Protein AF-A0A165QJ76-F1 (afdb_monomer_lite)

Organism: NCBI:txid189691

Secondary structure (DSSP, 8-state):
---PPTT--EEEEEETTTTEEEEEE---S-BTTT---SSEEEETTEEEEHHHHHT-HHHHHHHHHHHHHHHHHHHHHHHHHHHHHHHHHHHHHHHH-TT--HHHHHHHHTS-HHHHHHHHTT-

Sequence (123 aa):
MLNLNPNVQTEYFCDDERKAIMVYRYHCKECLFCLSEKQAIYFKKFYICMQCIQSLPALQVFLARVERERASERNKKEYTSRRKKSLARLHQAMKENPRASQKELAQILGCSPAWVSKLIRGL

Foldseek 3Di:
DPPDDPPWDWDWDQDVPVRDIDIGTDLDCAAPPPRHNPQFDDDPNGTHHPVRVVPDPVVVVVVVVVVVVVVVVVVVVVVVVVLVVVLVLLVVLCVVCVPDDLCRSCVVVVHDSVVSVVSVVVD

Radius of gyration: 33.36 Å; chains: 1; bounding box: 62×27×90 Å

pLDDT: mean 85.95, std 7.54, range [55.72, 94.31]

Structure (mmCIF, N/CA/C/O backbone):
data_AF-A0A165QJ76-F1
#
_entry.id   AF-A0A165QJ76-F1
#
loop_
_atom_site.group_PDB
_atom_site.id
_atom_site.type_symbol
_atom_site.label_atom_id
_atom_site.label_alt_id
_atom_site.label_comp_id
_atom_site.label_asym_id
_atom_site.label_entity_id
_atom_site.label_seq_id
_atom_site.pdbx_PDB_ins_code
_atom_site.Cartn_x
_atom_site.Cartn_y
_atom_site.Cartn_z
_atom_site.occupancy
_atom_site.B_iso_or_equiv
_atom_site.auth_seq_id
_atom_site.auth_comp_id
_atom_site.auth_asym_id
_atom_site.auth_atom_id
_atom_site.pdbx_PDB_model_num
ATOM 1 N N . MET A 1 1 ? 31.479 2.066 -28.956 1.00 55.72 1 MET A N 1
ATOM 2 C CA . MET A 1 1 ? 30.963 0.680 -28.888 1.00 55.72 1 MET A CA 1
ATOM 3 C C . MET A 1 1 ? 29.618 0.692 -28.180 1.00 55.72 1 MET A C 1
ATOM 5 O O . MET A 1 1 ? 29.462 1.469 -27.253 1.00 55.72 1 MET A O 1
ATOM 9 N N . LEU A 1 2 ? 28.655 -0.123 -28.617 1.00 62.44 2 LEU A N 1
ATOM 10 C CA . LEU A 1 2 ? 27.260 -0.093 -28.141 1.00 62.44 2 LEU A CA 1
ATOM 11 C C . LEU A 1 2 ? 27.037 -0.698 -26.733 1.00 62.44 2 LEU A C 1
ATOM 13 O O . LEU A 1 2 ? 25.892 -0.808 -26.315 1.00 62.44 2 LEU A O 1
ATOM 17 N N . 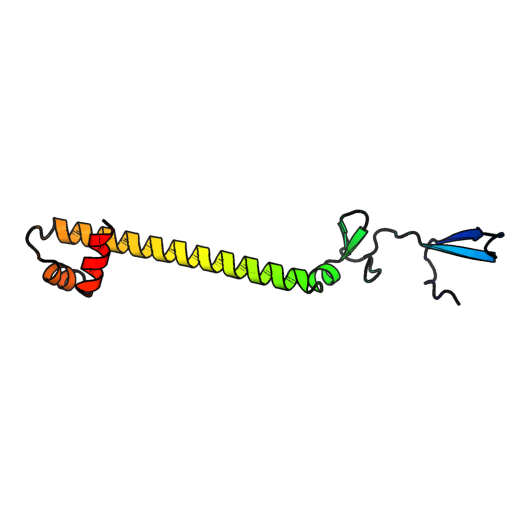ASN A 1 3 ? 28.096 -1.085 -26.004 1.00 64.19 3 ASN A N 1
ATOM 18 C CA . ASN A 1 3 ? 28.046 -1.666 -24.648 1.00 64.19 3 ASN A CA 1
ATOM 19 C C . ASN A 1 3 ? 26.936 -2.719 -24.446 1.00 64.19 3 ASN A C 1
ATOM 21 O O . ASN A 1 3 ? 26.291 -2.777 -23.399 1.00 64.19 3 ASN A O 1
ATOM 25 N N . LEU A 1 4 ? 26.704 -3.554 -25.460 1.00 69.25 4 LEU A N 1
ATOM 26 C CA . LEU A 1 4 ? 25.761 -4.663 -25.375 1.00 69.25 4 LEU A CA 1
ATOM 27 C C . LEU A 1 4 ? 26.428 -5.823 -24.630 1.00 69.25 4 LEU A C 1
ATOM 29 O O . LEU A 1 4 ? 27.581 -6.156 -24.902 1.00 69.25 4 LEU A O 1
ATOM 33 N N . ASN A 1 5 ? 25.706 -6.429 -23.687 1.00 68.94 5 ASN A N 1
ATOM 34 C CA . ASN A 1 5 ? 26.186 -7.609 -22.974 1.00 68.94 5 ASN A CA 1
ATOM 35 C C . ASN A 1 5 ? 26.291 -8.786 -23.969 1.00 68.94 5 ASN A C 1
ATOM 37 O O . ASN A 1 5 ? 25.332 -9.007 -24.721 1.00 68.94 5 ASN A O 1
ATOM 41 N N . PRO A 1 6 ? 27.415 -9.526 -24.027 1.00 62.66 6 PRO A N 1
ATOM 42 C CA . PRO A 1 6 ? 27.482 -10.755 -24.809 1.00 62.66 6 PRO A CA 1
ATOM 43 C C . PRO A 1 6 ? 26.367 -11.714 -24.363 1.00 62.66 6 PRO A C 1
ATOM 45 O O . PRO A 1 6 ? 26.164 -11.913 -23.169 1.00 62.66 6 PRO A O 1
ATOM 48 N N . ASN A 1 7 ? 25.653 -12.307 -25.327 1.00 69.06 7 ASN A N 1
ATOM 49 C CA . ASN A 1 7 ? 24.494 -13.207 -25.149 1.00 69.06 7 ASN A CA 1
ATOM 50 C C . ASN A 1 7 ? 23.108 -12.550 -25.012 1.00 69.06 7 ASN A C 1
ATOM 52 O O . ASN A 1 7 ? 22.177 -13.177 -24.513 1.00 69.06 7 ASN A O 1
ATOM 56 N N . VAL A 1 8 ? 22.932 -11.322 -25.502 1.00 73.12 8 VAL A N 1
ATOM 57 C CA . VAL A 1 8 ? 21.604 -10.700 -25.610 1.00 73.12 8 VAL A CA 1
ATOM 58 C C . VAL A 1 8 ? 21.080 -10.797 -27.042 1.00 73.12 8 VAL A C 1
ATOM 60 O O . VAL A 1 8 ? 21.715 -10.308 -27.979 1.00 73.12 8 VAL A O 1
ATOM 63 N N . GLN A 1 9 ? 19.896 -11.388 -27.216 1.00 79.81 9 GLN A N 1
ATOM 64 C CA . GLN A 1 9 ? 19.222 -11.420 -28.513 1.00 79.81 9 GLN A CA 1
ATOM 65 C C . GLN A 1 9 ? 18.843 -9.992 -28.932 1.00 79.81 9 GLN A C 1
ATOM 67 O O . GLN A 1 9 ? 18.135 -9.281 -28.216 1.00 79.81 9 GLN A O 1
ATOM 72 N N . THR A 1 10 ? 19.346 -9.569 -30.088 1.00 85.38 10 THR A N 1
ATOM 73 C CA . THR A 1 10 ? 19.240 -8.190 -30.569 1.00 85.38 10 THR A CA 1
ATOM 74 C C . THR A 1 10 ? 18.895 -8.191 -32.052 1.00 85.38 10 THR A C 1
ATOM 76 O O . THR A 1 10 ? 19.445 -8.979 -32.818 1.00 85.38 10 THR A O 1
ATOM 79 N N . GLU A 1 11 ? 17.998 -7.299 -32.446 1.00 88.62 11 GLU A N 1
ATOM 80 C CA . GLU A 1 11 ? 17.664 -6.998 -33.831 1.00 88.62 11 GLU A CA 1
ATOM 81 C C . GLU A 1 11 ? 18.279 -5.674 -34.262 1.00 88.62 11 GLU A C 1
ATOM 83 O O . GLU A 1 11 ? 18.360 -4.718 -33.487 1.00 88.62 11 GLU A O 1
ATOM 88 N N . TYR A 1 12 ? 18.706 -5.627 -35.518 1.00 89.31 12 TYR A N 1
ATOM 89 C CA . TYR A 1 12 ? 19.326 -4.460 -36.124 1.00 89.31 12 TYR A CA 1
ATOM 90 C C . TYR A 1 12 ? 18.482 -4.016 -37.310 1.00 89.31 12 TYR A C 1
ATOM 92 O O . TYR A 1 12 ? 18.190 -4.813 -38.199 1.00 89.31 12 TYR A O 1
ATOM 100 N N . PHE A 1 13 ? 18.121 -2.737 -37.327 1.00 90.75 13 PHE A N 1
ATOM 101 C CA . PHE A 1 13 ? 17.396 -2.116 -38.427 1.00 90.75 13 PHE A CA 1
ATOM 102 C C . PHE A 1 13 ? 18.260 -1.009 -39.018 1.00 90.75 13 PHE A C 1
ATOM 104 O O . PHE A 1 13 ? 18.682 -0.101 -38.298 1.00 90.75 13 PHE A O 1
ATOM 111 N N . CYS A 1 14 ? 18.518 -1.088 -40.320 1.00 92.75 14 CYS A N 1
ATOM 112 C CA . CYS A 1 14 ? 19.209 -0.038 -41.056 1.00 92.75 14 CYS A CA 1
ATOM 113 C C . CYS A 1 14 ? 18.185 0.937 -41.634 1.00 92.75 14 CYS A C 1
ATOM 115 O O . CYS A 1 14 ? 17.223 0.523 -42.279 1.00 92.75 14 CYS A O 1
ATOM 117 N N . ASP A 1 15 ? 18.406 2.224 -41.393 1.00 92.00 15 ASP A N 1
ATOM 118 C CA . ASP A 1 15 ? 17.692 3.322 -42.032 1.00 92.00 15 ASP A CA 1
ATOM 119 C C . ASP A 1 15 ? 18.695 4.088 -42.903 1.00 92.00 15 ASP A C 1
ATOM 121 O O . ASP A 1 15 ? 19.491 4.897 -42.408 1.00 92.00 15 ASP A O 1
ATOM 125 N N . ASP A 1 16 ? 18.688 3.776 -44.200 1.00 92.62 16 ASP A N 1
ATOM 126 C CA . ASP A 1 16 ? 19.617 4.347 -45.178 1.00 92.62 16 ASP A CA 1
ATOM 127 C C . ASP A 1 16 ? 19.361 5.843 -45.413 1.00 92.62 16 ASP A C 1
ATOM 129 O O . ASP A 1 16 ? 20.305 6.603 -45.646 1.00 92.62 16 ASP A O 1
ATOM 133 N N . GLU A 1 17 ? 18.108 6.298 -45.289 1.00 93.88 17 GLU A N 1
ATOM 134 C CA . GLU A 1 17 ? 17.741 7.710 -45.440 1.00 93.88 17 GLU A CA 1
ATOM 135 C C . GLU A 1 17 ? 18.302 8.546 -44.289 1.00 93.88 17 GLU A C 1
ATOM 137 O O . GLU A 1 17 ? 18.913 9.598 -44.498 1.00 93.88 17 GLU A O 1
ATOM 142 N N . ARG A 1 18 ? 18.137 8.061 -43.054 1.00 91.62 18 ARG A N 1
ATOM 143 C CA . ARG A 1 18 ? 18.636 8.735 -41.847 1.00 91.62 18 ARG A CA 1
ATOM 144 C C . ARG A 1 18 ? 20.100 8.434 -41.552 1.00 91.62 18 ARG A C 1
ATOM 146 O O . ARG A 1 18 ? 20.646 9.005 -40.608 1.00 91.62 18 ARG A O 1
ATOM 153 N N . LYS A 1 19 ? 20.732 7.554 -42.337 1.00 92.38 19 LYS A N 1
ATOM 154 C CA . LYS A 1 19 ? 22.091 7.038 -42.114 1.00 92.38 19 LYS A CA 1
ATOM 155 C C . LYS A 1 19 ? 22.278 6.551 -40.674 1.00 92.38 19 LYS A C 1
ATOM 157 O O . LYS A 1 19 ? 23.277 6.863 -40.023 1.00 92.38 19 LYS A O 1
ATOM 162 N N . ALA A 1 20 ? 21.289 5.821 -40.166 1.00 91.00 20 ALA A N 1
ATOM 163 C CA . ALA A 1 20 ? 21.226 5.388 -38.777 1.00 91.00 20 ALA A CA 1
ATOM 164 C C . ALA A 1 20 ? 20.994 3.878 -38.673 1.00 91.00 20 ALA A C 1
ATOM 166 O O . ALA A 1 20 ? 20.314 3.275 -39.499 1.00 91.00 20 ALA A O 1
ATOM 167 N N . ILE A 1 21 ? 21.537 3.273 -37.615 1.00 90.62 21 ILE A N 1
ATOM 168 C CA . ILE A 1 21 ? 21.258 1.883 -37.246 1.00 90.62 21 ILE A CA 1
ATOM 169 C C . ILE A 1 21 ? 20.480 1.909 -35.937 1.00 90.62 21 ILE A C 1
ATOM 171 O O . ILE A 1 21 ? 20.988 2.370 -34.913 1.00 90.62 21 ILE A O 1
ATOM 175 N N . MET A 1 22 ? 19.247 1.412 -35.967 1.00 88.00 22 MET A N 1
ATOM 176 C CA . MET A 1 22 ? 18.461 1.182 -34.762 1.00 88.00 22 MET A CA 1
ATOM 177 C C . MET A 1 22 ? 18.760 -0.214 -34.229 1.00 88.00 22 MET A C 1
ATOM 179 O O . MET A 1 22 ? 18.792 -1.191 -34.976 1.00 88.00 22 MET A O 1
ATOM 183 N N . VAL A 1 23 ? 18.967 -0.302 -32.919 1.00 86.50 23 VAL A N 1
ATOM 184 C CA . VAL A 1 23 ? 19.300 -1.547 -32.229 1.00 86.50 23 VAL A CA 1
ATOM 185 C C . VAL A 1 23 ? 18.173 -1.856 -31.255 1.00 86.50 23 VAL A C 1
ATOM 187 O O . VAL A 1 23 ? 17.939 -1.092 -30.318 1.00 86.50 23 VAL A O 1
ATOM 190 N N . TYR A 1 24 ? 17.464 -2.957 -31.483 1.00 83.44 24 TYR A N 1
ATOM 191 C CA . TYR A 1 24 ? 16.357 -3.404 -30.648 1.00 83.44 24 TYR A CA 1
ATOM 192 C C . TYR A 1 24 ? 16.762 -4.627 -29.832 1.00 83.44 24 TYR A C 1
ATOM 194 O O . TYR A 1 24 ? 17.075 -5.682 -30.376 1.00 83.44 24 TYR A O 1
ATOM 202 N N . ARG A 1 25 ? 16.751 -4.498 -28.506 1.00 78.19 25 ARG A N 1
ATOM 203 C CA . ARG A 1 25 ? 17.035 -5.605 -27.590 1.00 78.19 25 ARG A CA 1
ATOM 204 C C . ARG A 1 25 ? 15.753 -6.370 -27.276 1.00 78.19 25 ARG A C 1
ATOM 206 O O . ARG A 1 25 ? 14.785 -5.784 -26.793 1.00 78.19 25 ARG A O 1
ATOM 213 N N . TYR A 1 26 ? 15.786 -7.687 -27.447 1.00 74.44 26 TYR A N 1
ATOM 214 C CA . TYR A 1 26 ? 14.725 -8.553 -26.949 1.00 74.44 26 TYR A CA 1
ATOM 215 C C . TYR A 1 26 ? 14.828 -8.698 -25.433 1.00 74.44 26 TYR A C 1
ATOM 217 O O . TYR A 1 26 ? 15.765 -9.295 -24.904 1.00 74.44 26 TYR A O 1
ATOM 225 N N . HIS A 1 27 ? 13.843 -8.151 -24.726 1.00 69.12 27 HIS A N 1
ATOM 226 C CA . HIS A 1 27 ? 13.739 -8.284 -23.278 1.00 69.12 27 HIS A CA 1
ATOM 227 C C . HIS A 1 27 ? 13.012 -9.586 -22.916 1.00 69.12 27 HIS A C 1
ATOM 229 O O . HIS A 1 27 ? 11.781 -9.654 -22.937 1.00 69.12 27 HIS A O 1
ATOM 235 N N . CYS A 1 28 ? 13.762 -10.630 -22.563 1.00 71.25 28 CYS A N 1
ATOM 236 C CA . CYS A 1 28 ? 13.200 -11.907 -22.119 1.00 71.25 28 CYS A CA 1
ATOM 237 C C . CYS A 1 28 ? 13.186 -11.991 -20.589 1.00 71.25 28 CYS A C 1
ATOM 239 O O . CYS A 1 28 ? 14.218 -12.215 -19.973 1.00 71.25 28 CYS A O 1
ATOM 241 N N . LYS A 1 29 ? 12.002 -11.837 -19.972 1.00 78.62 29 LYS A N 1
ATOM 242 C CA . LYS A 1 29 ? 11.731 -12.091 -18.533 1.00 78.62 29 LYS A CA 1
ATOM 243 C C . LYS A 1 29 ? 12.663 -11.391 -17.521 1.00 78.62 29 LYS A C 1
ATOM 245 O O . LYS A 1 29 ? 12.690 -11.766 -16.351 1.00 78.62 29 LYS A O 1
ATOM 250 N N . GLU A 1 30 ? 13.378 -10.355 -17.938 1.00 86.81 30 GLU A N 1
ATOM 251 C CA . GLU A 1 30 ? 14.299 -9.589 -17.098 1.00 86.81 30 GLU A CA 1
ATOM 252 C C . GLU A 1 30 ? 13.636 -8.346 -16.496 1.00 86.81 30 GLU A C 1
ATOM 254 O O . GLU A 1 30 ? 12.764 -7.724 -17.103 1.00 86.81 30 GLU A O 1
ATOM 259 N N . CYS A 1 31 ? 14.064 -7.959 -15.295 1.00 88.38 31 CYS A N 1
ATOM 260 C CA . CYS A 1 31 ? 13.614 -6.725 -14.666 1.00 88.38 31 CYS A CA 1
ATOM 261 C C . CYS A 1 31 ? 13.933 -5.510 -15.552 1.00 88.38 31 CYS A C 1
ATOM 263 O O . CYS A 1 31 ? 15.093 -5.276 -15.877 1.00 88.38 31 CYS A O 1
ATOM 265 N N . LEU A 1 32 ? 12.934 -4.676 -15.840 1.00 87.75 32 LEU A N 1
ATOM 266 C CA . LEU A 1 32 ? 13.071 -3.459 -16.643 1.00 87.75 32 LEU A CA 1
ATOM 267 C C . LEU A 1 32 ? 14.149 -2.498 -16.112 1.00 87.75 32 LEU A C 1
ATOM 269 O O . LEU A 1 32 ? 14.773 -1.789 -16.892 1.00 87.75 32 LEU A O 1
ATOM 273 N N . PHE A 1 33 ? 14.358 -2.453 -14.794 1.00 88.62 33 PHE A N 1
ATOM 274 C CA . PHE A 1 33 ? 15.259 -1.476 -14.174 1.00 88.62 33 PHE A CA 1
ATOM 275 C C . PHE A 1 33 ? 16.687 -1.988 -13.996 1.00 88.62 33 PHE A C 1
ATOM 277 O O . PHE A 1 33 ? 17.632 -1.256 -14.262 1.00 88.62 33 PHE A O 1
ATOM 284 N N . CYS A 1 34 ? 16.854 -3.220 -13.507 1.00 89.62 34 CYS A N 1
ATOM 285 C CA . CYS A 1 34 ? 18.174 -3.762 -13.168 1.00 89.62 34 CYS A CA 1
ATOM 286 C C . CYS A 1 34 ? 18.639 -4.887 -14.094 1.00 89.62 34 CYS A C 1
ATOM 288 O O . CYS A 1 34 ? 19.728 -5.413 -13.886 1.00 89.62 34 CYS A O 1
ATOM 290 N N . LEU A 1 35 ? 17.816 -5.276 -15.076 1.00 85.94 35 LEU A N 1
ATOM 291 C CA . LEU A 1 35 ? 18.088 -6.354 -16.035 1.00 85.94 35 LEU A CA 1
ATOM 292 C C . LEU A 1 35 ? 18.363 -7.717 -15.371 1.00 85.94 35 LEU A C 1
ATOM 294 O O . LEU A 1 35 ? 18.918 -8.624 -15.978 1.00 85.94 35 LEU A O 1
ATOM 298 N N . SER A 1 36 ? 17.975 -7.875 -14.103 1.00 83.81 36 SER A N 1
ATOM 299 C CA . SER A 1 36 ? 18.075 -9.142 -13.381 1.00 83.81 36 SER A CA 1
ATOM 300 C C . SER A 1 36 ? 16.923 -10.063 -13.762 1.00 83.81 36 SER A C 1
ATOM 302 O O . SER A 1 36 ? 15.762 -9.654 -13.758 1.00 83.81 36 SER A O 1
ATOM 304 N N . GLU A 1 37 ? 17.233 -11.332 -13.999 1.00 77.88 37 GLU A N 1
ATOM 305 C CA . GLU A 1 37 ? 16.253 -12.399 -14.235 1.00 77.88 37 GLU A CA 1
ATOM 306 C C . GLU A 1 37 ? 15.612 -12.917 -12.931 1.00 77.88 37 GLU A C 1
ATOM 308 O O . GLU A 1 37 ? 14.687 -13.730 -12.945 1.00 77.88 37 GLU A O 1
ATOM 313 N N . LYS A 1 38 ? 16.090 -12.464 -11.762 1.00 78.31 38 LYS A N 1
ATOM 314 C CA . LYS A 1 38 ? 15.632 -12.977 -10.465 1.00 78.31 38 LYS A CA 1
ATOM 315 C C . LYS A 1 38 ? 14.325 -12.321 -10.021 1.00 78.31 38 LYS A C 1
ATOM 317 O O . LYS A 1 38 ? 14.255 -11.105 -9.854 1.00 78.31 38 LYS A O 1
ATOM 322 N N . GLN A 1 39 ? 13.337 -13.165 -9.704 1.00 70.81 39 GLN A N 1
ATOM 323 C CA . GLN A 1 39 ? 12.118 -12.804 -8.960 1.00 70.81 39 GLN A CA 1
ATOM 324 C C . GLN A 1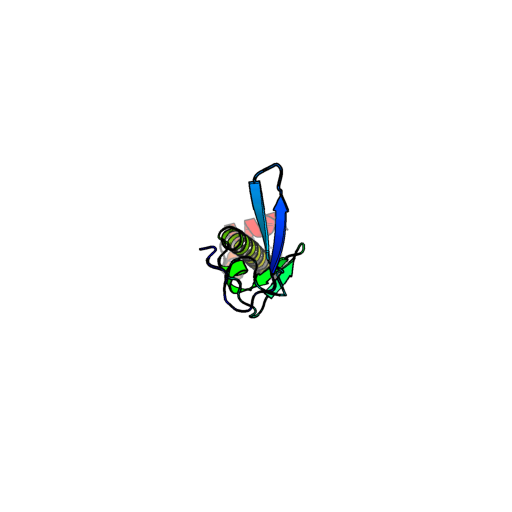 39 ? 11.370 -11.594 -9.552 1.00 70.81 39 GLN A C 1
ATOM 326 O O . GLN A 1 39 ? 10.942 -10.694 -8.823 1.00 70.81 39 GLN A O 1
ATOM 331 N N . ALA A 1 40 ? 11.243 -11.559 -10.882 1.00 82.06 40 ALA A N 1
ATOM 332 C CA . ALA A 1 40 ? 10.545 -10.499 -11.595 1.00 82.06 40 ALA A CA 1
ATOM 333 C C . ALA A 1 40 ? 9.048 -10.806 -11.765 1.00 82.06 40 ALA A C 1
ATOM 335 O O . ALA A 1 40 ? 8.661 -11.891 -12.195 1.00 82.06 40 ALA A O 1
ATOM 336 N N . ILE A 1 41 ? 8.202 -9.834 -11.425 1.00 87.31 41 ILE A N 1
ATOM 337 C CA . ILE A 1 41 ? 6.742 -9.891 -11.550 1.00 87.31 41 ILE A CA 1
ATOM 338 C C . ILE A 1 41 ? 6.342 -9.200 -12.852 1.00 87.31 41 ILE A C 1
ATOM 340 O O . ILE A 1 41 ? 6.870 -8.136 -13.173 1.00 87.31 41 ILE A O 1
ATOM 344 N N . TYR A 1 42 ? 5.401 -9.785 -13.595 1.00 88.75 42 TYR A N 1
ATOM 345 C CA . TYR A 1 42 ? 4.873 -9.183 -14.818 1.00 88.75 42 TYR A CA 1
ATOM 346 C C . TYR A 1 42 ? 3.837 -8.095 -14.505 1.00 88.75 42 TYR A C 1
ATOM 348 O O . TYR A 1 42 ? 2.816 -8.354 -13.868 1.00 88.75 42 TYR A O 1
ATOM 356 N N . PHE A 1 43 ? 4.081 -6.877 -14.982 1.00 84.81 43 PHE A N 1
ATOM 357 C CA . PHE A 1 43 ? 3.218 -5.717 -14.810 1.00 84.81 43 PHE A CA 1
ATOM 358 C C . PHE A 1 43 ? 3.265 -4.812 -16.047 1.00 84.81 43 PHE A C 1
ATOM 360 O O . PHE A 1 43 ? 4.329 -4.357 -16.457 1.00 84.81 43 PHE A O 1
ATOM 367 N N . LYS A 1 44 ? 2.099 -4.518 -16.643 1.00 86.44 44 LYS A N 1
ATOM 368 C CA . LYS A 1 44 ? 1.949 -3.619 -17.809 1.00 86.44 44 LYS A CA 1
ATOM 369 C C . LYS A 1 44 ? 2.975 -3.867 -18.931 1.00 86.44 44 LYS A C 1
ATOM 371 O O . LYS A 1 44 ? 3.574 -2.924 -19.435 1.00 86.44 44 LYS A O 1
ATOM 376 N N . LYS A 1 45 ? 3.134 -5.127 -19.350 1.00 85.00 45 LYS A N 1
ATOM 377 C CA . LYS A 1 45 ? 4.087 -5.572 -20.390 1.00 85.00 45 LYS A CA 1
ATOM 378 C C . LYS A 1 45 ? 5.563 -5.600 -19.988 1.00 85.00 45 LYS A C 1
ATOM 380 O O . LYS A 1 45 ? 6.382 -6.009 -20.801 1.00 85.00 45 LYS A O 1
ATOM 385 N N . PHE A 1 46 ? 5.896 -5.258 -18.749 1.00 87.50 46 PHE A N 1
ATOM 386 C CA . PHE A 1 46 ? 7.263 -5.293 -18.244 1.00 87.50 46 PHE A CA 1
ATOM 387 C C . PHE A 1 46 ? 7.401 -6.298 -17.109 1.00 87.50 46 PHE A C 1
ATOM 389 O O . PHE A 1 46 ? 6.452 -6.558 -16.375 1.00 87.50 46 PHE A O 1
ATOM 396 N N . TYR A 1 47 ? 8.596 -6.846 -16.945 1.00 89.75 47 TYR A N 1
ATOM 397 C CA . TYR A 1 47 ? 8.956 -7.611 -15.760 1.00 89.75 47 TYR A CA 1
ATOM 398 C C . TYR A 1 47 ? 9.679 -6.678 -14.789 1.00 89.75 47 TYR A C 1
ATOM 400 O O . TYR A 1 47 ? 10.500 -5.868 -15.207 1.00 89.75 47 TYR A O 1
ATOM 408 N N . ILE A 1 48 ? 9.359 -6.733 -13.496 1.00 90.69 48 ILE A N 1
ATOM 409 C CA . ILE A 1 48 ? 9.984 -5.886 -12.471 1.0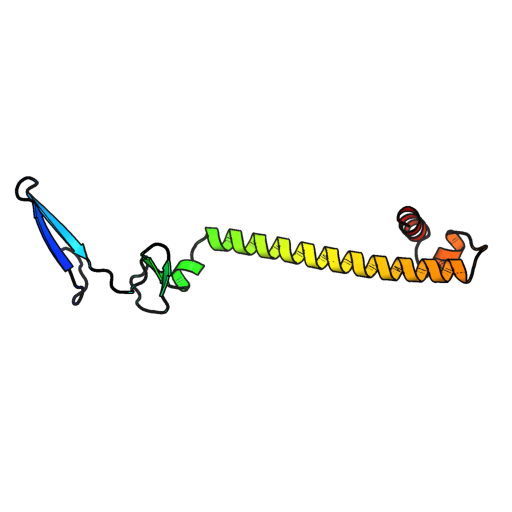0 90.69 48 ILE A CA 1
ATOM 410 C C . ILE A 1 48 ? 10.284 -6.739 -11.239 1.00 90.69 48 ILE A C 1
ATOM 412 O O . ILE A 1 48 ? 9.382 -7.373 -10.694 1.00 90.69 48 ILE A O 1
ATOM 416 N N . CYS A 1 49 ? 11.538 -6.773 -10.785 1.00 91.62 49 CYS A N 1
ATOM 417 C CA . CYS A 1 49 ? 11.903 -7.516 -9.580 1.00 91.62 49 CYS A CA 1
ATOM 418 C C . CYS A 1 49 ? 11.438 -6.820 -8.297 1.00 91.62 49 CYS A C 1
ATOM 420 O O . CYS A 1 49 ? 11.310 -5.593 -8.234 1.00 91.62 49 CYS A O 1
ATOM 422 N N . MET A 1 50 ? 11.231 -7.615 -7.245 1.00 89.19 50 MET A N 1
ATOM 423 C CA . MET A 1 50 ? 10.788 -7.109 -5.942 1.00 89.19 50 MET A CA 1
ATOM 424 C C . MET A 1 50 ? 11.721 -6.051 -5.353 1.00 89.19 50 MET A C 1
ATOM 426 O O . MET A 1 50 ? 11.242 -5.081 -4.773 1.00 89.19 50 MET A O 1
ATOM 430 N N . GLN A 1 51 ? 13.031 -6.198 -5.549 1.00 91.12 51 GLN A N 1
ATOM 431 C CA . GLN A 1 51 ? 14.020 -5.225 -5.079 1.00 91.12 51 GLN A CA 1
ATOM 432 C C . GLN A 1 51 ? 13.775 -3.843 -5.699 1.00 91.12 51 GLN A C 1
ATOM 434 O O . GLN A 1 51 ? 13.705 -2.851 -4.979 1.00 91.12 51 GLN A O 1
ATOM 439 N N . CYS A 1 52 ? 13.559 -3.782 -7.018 1.00 90.25 52 CYS A N 1
ATOM 440 C CA . CYS A 1 52 ? 13.277 -2.527 -7.713 1.00 90.25 52 CYS A CA 1
ATOM 441 C C . CYS A 1 52 ? 11.907 -1.945 -7.349 1.00 90.25 52 CYS A C 1
ATOM 443 O O . CYS A 1 52 ? 11.774 -0.730 -7.259 1.00 90.25 52 CYS A O 1
ATOM 445 N N . ILE A 1 53 ? 10.896 -2.786 -7.106 1.00 87.56 53 ILE A N 1
ATOM 446 C CA . ILE A 1 53 ? 9.583 -2.333 -6.615 1.00 87.56 53 ILE A CA 1
ATOM 447 C C . ILE A 1 53 ? 9.737 -1.675 -5.239 1.00 87.56 53 ILE A C 1
ATOM 449 O O . ILE A 1 53 ? 9.226 -0.581 -5.010 1.00 87.56 53 ILE A O 1
ATOM 453 N N . GLN A 1 54 ? 10.469 -2.321 -4.331 1.00 87.06 54 GLN A N 1
ATOM 454 C CA . GLN A 1 54 ? 10.683 -1.843 -2.966 1.00 87.06 54 GLN A CA 1
ATOM 455 C C . GLN A 1 54 ? 11.565 -0.592 -2.899 1.00 87.06 54 GLN A C 1
ATOM 457 O O . GLN A 1 54 ? 11.400 0.213 -1.984 1.00 87.06 54 GLN A O 1
ATOM 462 N N . SER A 1 55 ? 12.455 -0.376 -3.868 1.00 88.62 55 SER A N 1
ATOM 463 C CA . SER A 1 55 ? 13.257 0.849 -3.936 1.00 88.62 55 SER A CA 1
ATOM 464 C C . SER A 1 55 ? 12.481 2.071 -4.438 1.00 88.62 55 SER A C 1
ATOM 466 O O . SER A 1 55 ? 13.035 3.167 -4.431 1.00 88.62 55 SER A O 1
ATOM 468 N N . LEU A 1 56 ? 11.223 1.928 -4.885 1.00 87.00 56 LEU A N 1
ATOM 469 C CA . LEU A 1 56 ? 10.420 3.058 -5.361 1.00 87.00 56 LEU A CA 1
ATOM 470 C C . LEU A 1 56 ? 10.035 3.983 -4.191 1.00 87.00 56 LEU A C 1
ATOM 472 O O . LEU A 1 56 ? 9.251 3.574 -3.329 1.00 87.00 56 LEU A O 1
ATOM 476 N N . PRO A 1 57 ? 10.473 5.259 -4.179 1.00 85.62 57 PRO A N 1
ATOM 477 C CA . PRO A 1 57 ? 10.161 6.178 -3.080 1.00 85.62 57 PRO A CA 1
ATOM 478 C C . PRO A 1 57 ? 8.653 6.372 -2.870 1.00 85.62 57 PRO A C 1
ATOM 480 O O . PRO A 1 57 ? 8.170 6.428 -1.741 1.00 85.62 57 PRO A O 1
ATOM 483 N N . ALA A 1 58 ? 7.885 6.405 -3.964 1.00 85.94 58 ALA A N 1
ATOM 484 C CA . ALA A 1 58 ? 6.432 6.548 -3.920 1.00 85.94 58 ALA A CA 1
ATOM 485 C C . ALA A 1 58 ? 5.735 5.372 -3.212 1.00 85.94 58 ALA A C 1
ATOM 487 O O . ALA A 1 58 ? 4.739 5.578 -2.516 1.00 85.94 58 ALA A O 1
ATOM 488 N N . LEU A 1 59 ? 6.269 4.151 -3.345 1.00 84.38 59 LEU A N 1
ATOM 489 C CA . LEU A 1 59 ? 5.724 2.985 -2.656 1.00 84.38 59 LEU A CA 1
ATOM 490 C C . LEU A 1 59 ? 5.906 3.119 -1.142 1.00 84.38 59 LEU A C 1
ATOM 492 O O . LEU A 1 59 ? 4.982 2.822 -0.393 1.00 84.38 59 LEU A O 1
ATOM 496 N N . GLN A 1 60 ? 7.052 3.633 -0.694 1.00 82.69 60 GLN A N 1
ATOM 497 C CA . GLN A 1 60 ? 7.325 3.824 0.731 1.00 82.69 60 GLN A CA 1
ATOM 498 C C . GLN A 1 60 ? 6.362 4.833 1.368 1.00 82.69 60 GLN A C 1
ATOM 500 O O . GLN A 1 60 ? 5.797 4.577 2.431 1.00 82.69 60 GLN A O 1
ATOM 505 N N . VAL A 1 61 ? 6.087 5.944 0.676 1.00 87.44 61 VAL A N 1
ATOM 506 C CA . VAL A 1 61 ? 5.090 6.933 1.119 1.00 87.44 61 VAL A CA 1
ATOM 507 C C . VAL A 1 61 ? 3.690 6.316 1.197 1.00 87.44 61 VAL A C 1
ATOM 509 O O . VAL A 1 61 ? 2.959 6.547 2.164 1.00 87.44 61 VAL A O 1
ATOM 512 N N . PHE A 1 62 ? 3.313 5.513 0.198 1.00 87.38 62 PHE A N 1
ATOM 513 C CA . PHE A 1 62 ? 2.030 4.816 0.180 1.00 87.38 62 PHE A CA 1
ATOM 514 C C . PHE A 1 62 ? 1.899 3.823 1.344 1.00 87.38 62 PHE A C 1
ATOM 516 O O . PHE A 1 62 ? 0.904 3.864 2.068 1.00 87.38 62 PHE A O 1
ATOM 523 N N . LEU A 1 63 ? 2.908 2.978 1.576 1.00 85.44 63 LEU A N 1
ATOM 524 C CA . LEU A 1 63 ? 2.902 1.996 2.665 1.00 85.44 63 LEU A CA 1
ATOM 525 C C . LEU A 1 63 ? 2.799 2.678 4.035 1.00 85.44 63 LEU A C 1
ATOM 527 O O . LEU A 1 63 ? 1.917 2.330 4.820 1.00 85.44 63 LEU A O 1
ATOM 531 N N . ALA A 1 64 ? 3.591 3.726 4.277 1.00 86.31 64 ALA A N 1
ATOM 532 C CA . ALA A 1 64 ? 3.534 4.497 5.521 1.00 86.31 64 ALA A CA 1
ATOM 533 C C . ALA A 1 64 ? 2.160 5.155 5.756 1.00 86.31 64 ALA A C 1
ATOM 535 O O . ALA A 1 64 ? 1.722 5.351 6.894 1.00 86.31 64 ALA A O 1
ATOM 536 N N . ARG A 1 65 ? 1.443 5.532 4.691 1.00 89.62 65 ARG A N 1
ATOM 537 C CA . ARG A 1 65 ? 0.061 6.017 4.799 1.00 89.62 65 ARG A CA 1
ATOM 538 C C . ARG A 1 65 ? -0.894 4.891 5.201 1.00 89.62 65 ARG A C 1
ATOM 540 O O . ARG A 1 65 ? -1.650 5.068 6.155 1.00 89.62 65 ARG A O 1
ATOM 547 N N . VAL A 1 66 ? -0.832 3.748 4.521 1.00 89.00 66 VAL A N 1
ATOM 548 C CA . VAL A 1 66 ? -1.686 2.583 4.808 1.00 89.00 66 VAL A CA 1
ATOM 549 C C . VAL A 1 66 ? -1.489 2.091 6.244 1.00 89.00 66 VAL A C 1
ATOM 551 O O . VAL A 1 66 ? -2.453 1.758 6.933 1.00 89.00 66 VAL A O 1
ATOM 554 N N . GLU A 1 67 ? -0.252 2.071 6.734 1.00 88.75 67 GLU A N 1
ATOM 555 C CA . GLU A 1 67 ? 0.059 1.679 8.111 1.00 88.75 67 GLU A CA 1
ATOM 556 C C . GLU A 1 67 ? -0.559 2.626 9.144 1.00 88.75 67 GLU A C 1
ATOM 558 O O . GLU A 1 67 ? -1.172 2.165 10.111 1.00 88.75 67 GLU A O 1
ATOM 563 N N . ARG A 1 68 ? -0.478 3.945 8.917 1.00 88.50 68 ARG A N 1
ATOM 564 C CA . ARG A 1 68 ? -1.128 4.944 9.782 1.00 88.50 68 ARG A CA 1
ATOM 565 C C . ARG A 1 68 ? -2.645 4.785 9.804 1.00 88.50 68 ARG A C 1
ATOM 567 O O . ARG A 1 68 ? -3.250 4.840 10.876 1.00 88.50 68 ARG A O 1
ATOM 574 N N . GLU A 1 69 ? -3.259 4.551 8.647 1.00 88.00 69 GLU A N 1
ATOM 575 C CA . GLU A 1 69 ? -4.703 4.320 8.539 1.00 88.00 69 GLU A CA 1
ATOM 576 C C . GLU A 1 69 ? -5.109 3.067 9.336 1.00 88.00 69 GLU A C 1
ATOM 578 O O . GLU A 1 69 ? -5.975 3.149 10.213 1.00 88.00 69 GLU A O 1
ATOM 583 N N . ARG A 1 70 ? -4.394 1.947 9.160 1.00 85.94 70 ARG A N 1
ATOM 584 C CA . ARG A 1 70 ? -4.616 0.702 9.920 1.00 85.94 70 ARG A CA 1
ATOM 585 C C . ARG A 1 70 ? -4.446 0.882 11.431 1.00 85.94 70 ARG A C 1
ATOM 587 O O . ARG A 1 70 ? -5.245 0.349 12.203 1.00 85.94 70 ARG A O 1
ATOM 594 N N . ALA A 1 71 ? -3.429 1.621 11.874 1.00 85.75 71 ALA A N 1
ATOM 595 C CA . ALA A 1 71 ? -3.220 1.910 13.294 1.00 85.75 71 ALA A CA 1
ATOM 596 C C . ALA A 1 71 ? -4.379 2.738 13.875 1.00 85.75 71 ALA A C 1
ATOM 598 O O . ALA A 1 71 ? -4.880 2.438 14.961 1.00 85.75 71 ALA A O 1
ATOM 599 N N . SER A 1 72 ? -4.865 3.729 13.123 1.00 84.06 72 SER A N 1
ATOM 600 C CA . SER A 1 72 ? -6.000 4.559 13.536 1.00 84.06 72 SER A CA 1
ATOM 601 C C . SER A 1 72 ? -7.286 3.741 13.715 1.00 84.06 72 SER A C 1
ATOM 603 O O . SER A 1 72 ? -8.016 3.931 14.689 1.00 84.06 72 SER A O 1
ATOM 605 N N . GLU A 1 73 ? -7.542 2.777 12.828 1.00 82.69 73 GLU A N 1
ATOM 606 C CA . GLU A 1 73 ? -8.701 1.890 12.918 1.00 82.69 73 GLU A CA 1
ATOM 607 C C . GLU A 1 73 ? -8.616 0.937 14.108 1.00 82.69 73 GLU A C 1
ATOM 609 O O . GLU A 1 73 ? -9.620 0.717 14.791 1.00 82.69 73 GLU A O 1
ATOM 614 N N . ARG A 1 74 ? -7.426 0.390 14.390 1.00 82.44 74 ARG A N 1
ATOM 615 C CA . ARG A 1 74 ? -7.197 -0.449 15.577 1.00 82.44 74 ARG A CA 1
ATOM 616 C C . ARG A 1 74 ? -7.479 0.334 16.857 1.00 82.44 74 ARG A C 1
ATOM 618 O O . ARG A 1 74 ? -8.258 -0.133 17.686 1.00 82.44 74 ARG A O 1
ATOM 625 N N . ASN A 1 75 ? -6.953 1.555 16.959 1.00 82.50 75 ASN A N 1
ATOM 626 C CA . ASN A 1 75 ? -7.178 2.431 18.110 1.00 82.50 75 ASN A CA 1
ATOM 627 C C . ASN A 1 75 ? -8.660 2.801 18.271 1.00 82.50 75 ASN A C 1
ATOM 629 O O . ASN A 1 75 ? -9.183 2.783 19.385 1.00 82.50 75 ASN A O 1
ATOM 633 N N . LYS A 1 76 ? -9.372 3.081 17.169 1.00 81.31 76 LYS A N 1
ATOM 634 C CA . LYS A 1 76 ? -10.826 3.324 17.196 1.00 81.31 76 LYS A CA 1
ATOM 635 C C . LYS A 1 76 ? -11.588 2.103 17.712 1.00 81.31 76 LYS A C 1
ATOM 637 O O . LYS A 1 76 ? -12.402 2.244 18.621 1.00 81.31 76 LYS A O 1
ATOM 642 N N . LYS A 1 77 ? -11.306 0.908 17.181 1.00 80.12 77 LYS A N 1
ATOM 643 C CA . LYS A 1 77 ? -11.946 -0.346 17.622 1.00 80.12 77 LYS A CA 1
ATOM 644 C C . LYS A 1 77 ? -11.698 -0.614 19.106 1.00 80.12 77 LYS A C 1
ATOM 646 O O . LYS A 1 77 ? -12.630 -0.971 19.830 1.00 80.12 77 LYS A O 1
ATOM 651 N N . GLU A 1 78 ? -10.473 -0.396 19.575 1.00 82.56 78 GLU A N 1
ATOM 652 C CA . GLU A 1 78 ? -10.123 -0.558 20.984 1.00 82.56 78 GLU A CA 1
ATOM 653 C C . GLU A 1 78 ? -10.846 0.459 21.879 1.00 82.56 78 GLU A C 1
ATOM 655 O O . GLU A 1 78 ? -11.439 0.076 22.891 1.00 82.56 78 GLU A O 1
ATOM 660 N N . TYR A 1 79 ? -10.874 1.735 21.483 1.00 81.00 79 TYR A N 1
ATOM 661 C CA . TYR A 1 79 ? -11.602 2.783 22.198 1.00 81.00 79 TYR A CA 1
ATOM 662 C C . TYR A 1 79 ? -13.096 2.456 22.316 1.00 81.00 79 TYR A C 1
ATOM 664 O O . TYR A 1 79 ? -13.664 2.527 23.408 1.00 81.00 79 TYR A O 1
ATOM 672 N N . THR A 1 80 ? -13.730 2.030 21.220 1.00 83.62 80 THR A N 1
ATOM 673 C CA . THR A 1 80 ? -15.141 1.625 21.215 1.00 83.62 80 THR A CA 1
ATOM 674 C C . THR A 1 80 ? -15.383 0.423 22.128 1.00 83.62 80 THR A C 1
ATOM 676 O O . THR A 1 80 ? -16.356 0.418 22.881 1.00 83.62 80 THR A O 1
ATOM 679 N N . SER A 1 81 ? -14.494 -0.576 22.115 1.00 86.56 81 SER A N 1
ATOM 680 C CA . SER A 1 81 ? -14.584 -1.750 22.995 1.00 86.56 81 SER A CA 1
ATOM 681 C C . SER A 1 81 ? -14.489 -1.367 24.476 1.00 86.56 81 SER A C 1
ATOM 683 O O . SER A 1 81 ? -15.347 -1.751 25.276 1.00 86.56 81 SER A O 1
ATOM 685 N N . ARG A 1 82 ? -13.504 -0.535 24.843 1.00 85.38 82 ARG A N 1
ATOM 686 C CA . ARG A 1 82 ? -13.356 -0.019 26.213 1.00 85.38 82 ARG A CA 1
ATOM 687 C C . ARG A 1 82 ? -14.589 0.784 26.637 1.00 85.38 82 ARG A C 1
ATOM 689 O O . ARG A 1 82 ? -15.128 0.527 27.710 1.00 85.38 82 ARG A O 1
ATOM 696 N N . ARG A 1 83 ? -15.103 1.674 25.776 1.00 86.44 83 ARG A N 1
ATOM 697 C CA . ARG A 1 83 ? -16.320 2.461 26.053 1.00 86.44 83 ARG A CA 1
ATOM 698 C C . ARG A 1 83 ? -17.548 1.573 26.281 1.00 86.44 83 ARG A C 1
ATOM 700 O O . ARG A 1 83 ? -18.295 1.835 27.218 1.00 86.44 83 ARG A O 1
ATOM 707 N N . LYS A 1 84 ? -17.746 0.513 25.487 1.00 88.50 84 LYS A N 1
ATOM 708 C CA . LYS A 1 84 ? -18.858 -0.439 25.679 1.00 88.50 84 LYS A CA 1
ATOM 709 C C . LYS A 1 84 ? -18.795 -1.128 27.045 1.00 88.50 84 LYS A C 1
ATOM 711 O O . LYS A 1 84 ? -19.805 -1.181 27.740 1.00 88.50 84 LYS A O 1
ATOM 716 N N . LYS A 1 85 ? -17.612 -1.595 27.462 1.00 90.62 85 LYS A N 1
ATOM 717 C CA . LYS A 1 85 ? -17.417 -2.194 28.798 1.00 90.62 85 LYS A CA 1
ATOM 718 C C . LYS A 1 85 ? -17.726 -1.197 29.916 1.00 90.62 85 LYS A C 1
ATOM 720 O O . LYS A 1 85 ? -18.376 -1.547 30.896 1.00 90.62 85 LYS A O 1
ATOM 725 N N . SER A 1 86 ? -17.289 0.050 29.756 1.00 88.62 86 SER A N 1
ATOM 726 C CA . SER A 1 86 ? -17.572 1.131 30.700 1.00 88.62 86 SER A CA 1
ATOM 727 C C . SER A 1 86 ? -19.065 1.451 30.817 1.00 88.62 86 SER A C 1
ATOM 729 O O . SER A 1 86 ? -19.555 1.607 31.931 1.00 88.62 86 SER A O 1
ATOM 731 N N . LEU A 1 87 ? -19.795 1.490 29.697 1.00 90.88 87 LEU A N 1
ATOM 732 C CA . LEU A 1 87 ? -21.251 1.678 29.697 1.00 90.88 87 LEU A CA 1
ATOM 733 C C . LEU A 1 87 ? -21.979 0.513 30.373 1.00 90.88 87 LEU A C 1
ATOM 735 O O . LEU A 1 87 ? -22.865 0.748 31.187 1.00 90.88 87 LEU A O 1
ATOM 739 N N . ALA A 1 88 ? -21.575 -0.731 30.105 1.00 91.88 88 ALA A N 1
ATOM 740 C CA . ALA A 1 88 ? -22.173 -1.902 30.747 1.00 91.88 88 ALA A CA 1
ATOM 741 C C . ALA A 1 88 ? -22.018 -1.864 32.279 1.00 91.88 88 ALA A C 1
ATOM 743 O O . ALA A 1 88 ? -22.980 -2.104 33.006 1.00 91.88 88 ALA A O 1
ATOM 744 N N . ARG A 1 89 ? -20.829 -1.490 32.776 1.00 92.38 89 ARG A N 1
ATOM 745 C CA . ARG A 1 89 ? -20.585 -1.312 34.218 1.00 92.38 89 ARG A CA 1
ATOM 746 C C . ARG A 1 89 ? -21.437 -0.192 34.817 1.00 92.38 89 ARG A C 1
ATOM 748 O O . ARG A 1 89 ? -21.950 -0.354 35.919 1.00 92.38 89 ARG A O 1
ATOM 755 N N . LEU A 1 90 ? -21.608 0.918 34.096 1.00 92.31 90 LEU A N 1
ATOM 756 C CA . LEU A 1 90 ? -22.465 2.018 34.536 1.00 92.31 90 LEU A CA 1
ATOM 757 C C . LEU A 1 90 ? -23.936 1.589 34.633 1.00 92.31 90 LEU A C 1
ATOM 759 O O . LEU A 1 90 ? -24.569 1.850 35.651 1.00 92.31 90 LEU A O 1
ATOM 763 N N . HIS A 1 91 ? -24.459 0.889 33.623 1.00 92.81 91 HIS A N 1
ATOM 764 C CA . HIS A 1 91 ? -25.823 0.354 33.656 1.00 92.81 91 HIS A CA 1
ATOM 765 C C . HIS A 1 91 ? -26.056 -0.573 34.848 1.00 92.81 91 HIS A C 1
ATOM 767 O O . HIS A 1 91 ? -27.085 -0.465 35.512 1.00 92.81 91 HIS A O 1
ATOM 773 N N . GLN A 1 92 ? -25.094 -1.452 35.136 1.00 93.81 92 GLN A N 1
ATOM 774 C CA . GLN A 1 92 ? -25.180 -2.344 36.287 1.00 93.81 92 GLN A CA 1
ATOM 775 C C . GLN A 1 92 ? -25.236 -1.551 37.600 1.00 93.81 92 GLN A C 1
ATOM 777 O O . GLN A 1 92 ? -26.139 -1.769 38.404 1.00 93.81 92 GLN A O 1
ATOM 782 N N . ALA A 1 93 ? -24.352 -0.564 37.775 1.00 92.25 93 ALA A N 1
ATOM 783 C CA . ALA A 1 93 ? -24.329 0.271 38.975 1.00 92.25 93 ALA A CA 1
ATOM 784 C C . ALA A 1 93 ? -25.626 1.081 39.163 1.00 92.25 93 ALA A C 1
ATOM 786 O O . ALA A 1 93 ? -26.107 1.201 40.287 1.00 92.25 93 ALA A O 1
ATOM 787 N N . MET A 1 94 ? -26.223 1.589 38.076 1.00 92.56 94 MET A N 1
ATOM 788 C CA . MET A 1 94 ? -27.523 2.277 38.110 1.00 92.56 94 MET A CA 1
ATOM 789 C C . MET A 1 94 ? -28.672 1.336 38.492 1.00 92.56 94 MET A C 1
ATOM 791 O O . MET A 1 94 ? -29.588 1.748 39.198 1.00 92.56 94 MET A O 1
ATOM 795 N N . LYS A 1 95 ? -28.630 0.075 38.041 1.00 93.50 95 LYS A N 1
ATOM 796 C CA . LYS A 1 95 ? -29.643 -0.938 38.371 1.00 93.50 95 LYS A CA 1
ATOM 797 C C . LYS A 1 95 ? -29.567 -1.363 39.838 1.00 93.50 95 LYS A C 1
ATOM 799 O O . LYS A 1 95 ? -30.600 -1.515 40.479 1.00 93.50 95 LYS A O 1
ATOM 804 N N . GLU A 1 96 ? -28.356 -1.547 40.356 1.00 94.31 96 GLU A N 1
ATOM 805 C CA . GLU A 1 96 ? -28.110 -1.910 41.757 1.00 94.31 96 GLU A CA 1
ATOM 806 C C . GLU A 1 96 ? -28.370 -0.738 42.714 1.00 94.31 96 GLU A C 1
ATOM 808 O O . GLU A 1 96 ? -28.754 -0.954 43.860 1.00 94.31 96 GLU A O 1
ATOM 813 N N . ASN A 1 97 ? -28.209 0.504 42.242 1.00 92.38 97 ASN A N 1
ATOM 814 C CA . ASN A 1 97 ? -28.323 1.714 43.056 1.00 92.38 97 ASN A CA 1
ATOM 815 C C . ASN A 1 97 ? -29.249 2.753 42.391 1.00 92.38 97 ASN A C 1
ATOM 817 O O . ASN A 1 97 ? -28.788 3.811 41.959 1.00 92.38 97 ASN A O 1
ATOM 821 N N . PRO A 1 98 ? -30.570 2.503 42.325 1.00 89.50 98 PRO A N 1
ATOM 822 C CA . PRO A 1 98 ? -31.504 3.327 41.547 1.00 89.50 98 PRO A CA 1
ATOM 823 C C . PRO A 1 98 ? -31.680 4.764 42.065 1.00 89.50 98 PRO A C 1
ATOM 825 O O . PRO A 1 98 ? -32.194 5.614 41.344 1.00 89.50 98 PRO A O 1
ATOM 828 N N . ARG A 1 99 ? -31.269 5.052 43.308 1.00 92.62 99 ARG A N 1
ATOM 829 C CA . ARG A 1 99 ? -31.306 6.399 43.910 1.00 92.62 99 ARG A CA 1
ATOM 830 C C . ARG A 1 99 ? -29.939 7.085 43.967 1.00 92.62 99 ARG A C 1
ATOM 832 O O . ARG A 1 99 ? -29.868 8.215 44.437 1.00 92.62 99 ARG A O 1
ATOM 839 N N . ALA A 1 100 ? -28.871 6.420 43.521 1.00 90.12 100 ALA A N 1
ATOM 840 C CA . ALA A 1 100 ? -27.532 6.987 43.580 1.00 90.12 100 ALA A CA 1
ATOM 841 C C . ALA A 1 100 ? -27.380 8.143 42.583 1.00 90.12 100 ALA A C 1
ATOM 843 O O . ALA A 1 100 ? -27.688 8.036 41.394 1.00 90.12 100 ALA A O 1
ATOM 844 N N . SER A 1 101 ? -26.852 9.256 43.072 1.00 91.94 101 SER A N 1
ATOM 845 C CA . SER A 1 101 ? -26.409 10.391 42.274 1.00 91.94 101 SER A CA 1
ATOM 846 C C . SER A 1 101 ? -25.200 10.024 41.405 1.00 91.94 101 SER A C 1
ATOM 848 O O . SER A 1 101 ? -24.468 9.068 41.666 1.00 91.94 101 SER A O 1
ATOM 850 N N . GLN A 1 102 ? -24.906 10.839 40.386 1.00 90.75 102 GLN A N 1
ATOM 851 C CA . GLN A 1 102 ? -23.721 10.635 39.536 1.00 90.75 102 GLN A CA 1
ATOM 852 C C . GLN A 1 102 ? -22.407 10.641 40.334 1.00 90.75 102 GLN A C 1
ATOM 854 O O . GLN A 1 102 ? -21.448 9.978 39.942 1.00 90.75 102 GLN A O 1
ATOM 859 N N . LYS A 1 103 ? -22.358 11.378 41.452 1.00 93.31 103 LYS A N 1
ATOM 860 C CA . LYS A 1 103 ? -21.195 11.435 42.344 1.00 93.31 103 LYS A CA 1
ATOM 861 C C . LYS A 1 103 ? -21.014 10.120 43.104 1.00 93.31 103 LYS A C 1
ATOM 863 O O . LYS A 1 103 ? -19.893 9.631 43.192 1.00 93.31 103 LYS A O 1
ATOM 868 N N . GLU A 1 104 ? -22.102 9.535 43.591 1.00 92.88 104 GLU A N 1
ATOM 869 C CA . GLU A 1 104 ? -22.090 8.238 44.280 1.00 92.88 104 GLU A CA 1
ATOM 870 C C . GLU A 1 104 ? -21.777 7.099 43.304 1.00 92.88 104 GLU A C 1
ATOM 872 O O . GLU A 1 104 ? -20.911 6.274 43.578 1.00 92.88 104 GLU A O 1
ATOM 877 N N . LEU A 1 105 ? -22.372 7.107 42.105 1.00 92.94 105 LEU A N 1
ATOM 878 C CA . LEU A 1 105 ? -22.031 6.152 41.043 1.00 92.94 105 LEU A CA 1
ATOM 879 C C . LEU A 1 105 ? -20.550 6.237 40.649 1.00 92.94 105 LEU A C 1
ATOM 881 O O . LEU A 1 105 ? -19.914 5.215 40.403 1.00 92.94 105 LEU A O 1
ATOM 885 N N . ALA A 1 106 ? -19.975 7.442 40.615 1.00 93.44 106 ALA A N 1
ATOM 886 C CA . ALA A 1 106 ? -18.554 7.633 40.346 1.00 93.44 106 ALA A CA 1
ATOM 887 C C . ALA A 1 106 ? -17.663 7.025 41.440 1.00 93.44 106 ALA A C 1
ATOM 889 O O . ALA A 1 106 ? -16.657 6.394 41.112 1.00 93.44 106 ALA A O 1
ATOM 890 N N . GLN A 1 107 ? -18.056 7.159 42.713 1.00 94.00 107 GLN A N 1
ATOM 891 C CA . GLN A 1 107 ? -17.374 6.516 43.839 1.00 94.00 107 GLN A CA 1
ATOM 892 C C . GLN A 1 107 ? -17.459 4.987 43.746 1.00 94.00 107 GLN A C 1
ATOM 894 O O . GLN A 1 107 ? -16.427 4.327 43.830 1.00 94.00 107 GLN A O 1
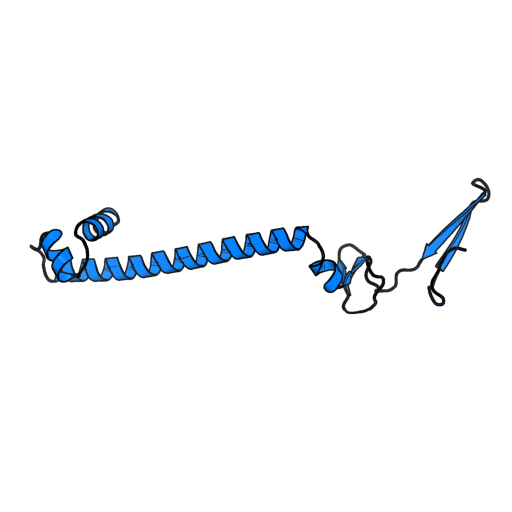ATOM 899 N N . ILE A 1 108 ? -18.648 4.434 43.478 1.00 92.06 108 ILE A N 1
ATOM 900 C CA . ILE A 1 108 ? -18.872 2.984 43.311 1.00 92.06 108 ILE A CA 1
ATOM 901 C C . ILE A 1 108 ? -18.026 2.420 42.160 1.00 92.06 108 ILE A C 1
ATOM 903 O O . ILE A 1 108 ? -17.437 1.346 42.265 1.00 92.06 108 ILE A O 1
ATOM 907 N N . LEU A 1 109 ? -17.942 3.149 41.046 1.00 90.81 109 LEU A N 1
ATOM 908 C CA . LEU A 1 109 ? -17.210 2.715 39.855 1.00 90.81 109 LEU A CA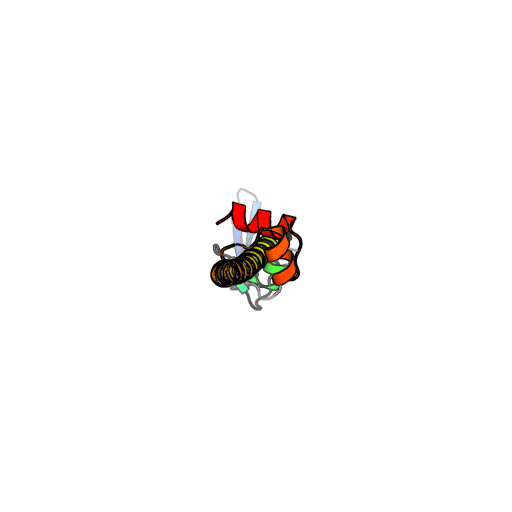 1
ATOM 909 C C . LEU A 1 109 ? -15.701 3.005 39.913 1.00 90.81 109 LEU A C 1
ATOM 911 O O . LEU A 1 109 ? -14.975 2.551 39.021 1.00 90.81 109 LEU A O 1
ATOM 915 N N . GLY A 1 110 ? -15.227 3.735 40.929 1.00 91.88 110 GLY A N 1
ATOM 916 C CA . GLY A 1 110 ? -13.822 4.124 41.084 1.00 91.88 110 GLY A CA 1
ATOM 917 C C . GLY A 1 110 ? -13.331 5.073 39.984 1.00 91.88 110 GLY A C 1
ATOM 918 O O . GLY A 1 110 ? -12.199 4.957 39.520 1.00 91.88 110 GLY A O 1
ATOM 919 N N . CYS A 1 111 ? -14.190 5.976 39.509 1.00 91.56 111 CYS A N 1
ATOM 920 C CA . CYS A 1 111 ? -13.895 6.897 38.407 1.00 91.56 111 CYS A CA 1
ATOM 921 C C . CYS A 1 111 ? -14.296 8.339 38.745 1.00 91.56 111 CYS A C 1
ATOM 923 O O . CYS A 1 111 ? -14.913 8.602 39.774 1.00 91.56 111 CYS A O 1
ATOM 925 N N . SER A 1 112 ? -13.967 9.302 37.879 1.00 91.88 112 SER A N 1
ATOM 926 C CA . SER A 1 112 ? -14.355 10.696 38.114 1.00 91.88 112 SER A CA 1
ATOM 927 C C . SER A 1 112 ? -15.842 10.949 37.797 1.00 91.88 112 SER A C 1
ATOM 929 O O . SER A 1 112 ? -16.367 10.398 36.823 1.00 91.88 112 SER A O 1
ATOM 931 N N . PRO A 1 113 ? -16.526 11.850 38.532 1.00 89.94 113 PRO A N 1
ATOM 932 C CA . PRO A 1 113 ? -17.903 12.246 38.217 1.00 89.94 113 PRO A CA 1
ATOM 933 C C . PRO A 1 113 ? -18.065 12.808 36.796 1.00 89.94 113 PRO A C 1
ATOM 935 O O . PRO A 1 113 ? -19.065 12.556 36.127 1.00 89.94 113 PRO A O 1
ATOM 938 N N . ALA A 1 114 ? -17.047 13.514 36.287 1.00 91.00 114 ALA A N 1
ATOM 939 C CA . ALA A 1 114 ? -17.027 14.021 34.915 1.00 91.00 114 ALA A CA 1
ATOM 940 C C . ALA A 1 114 ? -17.043 12.891 33.869 1.00 91.00 114 ALA A C 1
ATOM 942 O O . ALA A 1 114 ? -17.680 13.019 32.821 1.00 91.00 114 ALA A O 1
ATOM 943 N N . TRP A 1 115 ? -16.373 11.769 34.148 1.00 88.06 115 TRP A N 1
ATOM 944 C CA . TRP A 1 115 ? -16.380 10.608 33.264 1.00 88.06 115 TRP A CA 1
ATOM 945 C C . TRP A 1 115 ? -17.742 9.909 33.255 1.00 88.06 115 TRP A C 1
ATOM 947 O O . TRP A 1 115 ? -18.236 9.578 32.178 1.00 88.06 115 TRP A O 1
ATOM 957 N N . VAL A 1 116 ? -18.398 9.787 34.415 1.00 90.75 116 VAL A N 1
ATOM 958 C CA . VAL A 1 116 ? -19.789 9.307 34.509 1.00 90.75 116 VAL A CA 1
ATOM 959 C C . VAL A 1 116 ? -20.731 10.209 33.710 1.00 90.75 116 VAL A C 1
ATOM 961 O O . VAL A 1 116 ? -21.471 9.714 32.866 1.00 90.75 116 VAL A O 1
ATOM 964 N N . SER A 1 117 ? -20.640 11.533 33.872 1.00 92.06 117 SER A N 1
ATOM 965 C CA . SER A 1 117 ? -21.434 12.491 33.087 1.00 92.06 117 SER A CA 1
ATOM 966 C C . SER A 1 117 ? -21.217 12.318 31.576 1.00 92.06 117 SER A C 1
ATOM 968 O O . SER A 1 117 ? -22.172 12.289 30.802 1.00 92.06 117 SER A O 1
ATOM 970 N N . LYS A 1 118 ? -19.967 12.117 31.137 1.00 89.56 118 LYS A N 1
ATOM 971 C CA . LYS A 1 118 ? -19.628 11.866 29.726 1.00 89.56 118 LYS A CA 1
ATOM 972 C C . LYS A 1 118 ? -20.173 10.534 29.197 1.00 89.56 118 LYS A C 1
ATOM 974 O O . LYS A 1 118 ? -20.477 10.433 28.007 1.00 89.56 118 LYS A O 1
ATOM 979 N N . LEU A 1 119 ? -20.248 9.501 30.034 1.00 88.62 119 LEU A N 1
ATOM 980 C CA . LEU A 1 119 ? -20.874 8.233 29.664 1.00 88.62 119 LEU A CA 1
ATOM 981 C C . LEU A 1 119 ? -22.385 8.391 29.533 1.00 88.62 119 LEU A C 1
ATOM 983 O O . LEU A 1 119 ? -22.918 8.001 28.502 1.00 88.62 119 LEU A O 1
ATOM 987 N N . ILE A 1 120 ? -23.029 9.040 30.508 1.00 87.88 120 ILE A N 1
ATOM 988 C CA . ILE A 1 120 ? -24.476 9.286 30.511 1.00 87.88 120 ILE A CA 1
ATOM 989 C C . ILE A 1 120 ? -24.905 10.134 29.313 1.00 87.88 120 ILE A C 1
ATOM 991 O O . ILE A 1 120 ? -25.895 9.823 28.674 1.00 87.88 120 ILE A O 1
ATOM 995 N N . ARG A 1 121 ? -24.141 11.170 28.951 1.00 84.94 121 ARG A N 1
ATOM 996 C CA . ARG A 1 121 ? -24.427 12.010 27.770 1.00 84.94 121 ARG A CA 1
ATOM 997 C C . ARG A 1 121 ? -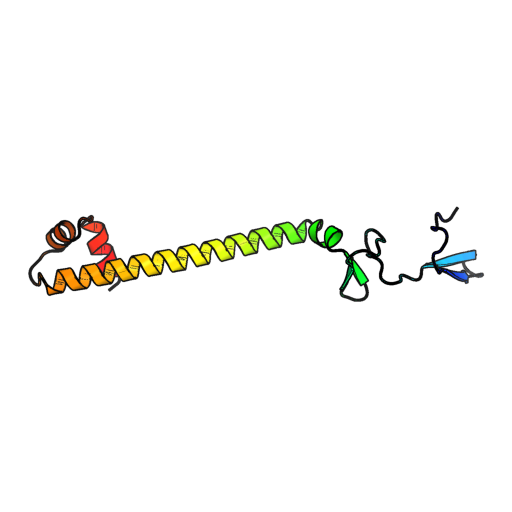24.387 11.265 26.435 1.00 84.94 121 ARG A C 1
ATOM 999 O O . ARG A 1 121 ? -24.772 11.840 25.426 1.00 84.94 121 ARG A O 1
ATOM 1006 N N . GLY A 1 122 ? -23.823 10.062 26.404 1.00 72.44 122 GLY A N 1
ATOM 1007 C CA . GLY A 1 122 ? -23.821 9.224 25.210 1.00 72.44 122 GLY A CA 1
ATOM 1008 C C . GLY A 1 122 ? -24.418 7.845 25.456 1.00 72.44 122 GLY A C 1
ATOM 1009 O O . GLY A 1 122 ? -23.975 6.913 24.779 1.00 72.44 122 GLY A O 1
ATOM 1010 N N . LEU A 1 123 ? -25.298 7.730 26.460 1.00 72.38 123 LEU A N 1
ATOM 1011 C CA . LEU A 1 123 ? -26.413 6.781 26.472 1.00 72.38 123 LEU A CA 1
ATOM 1012 C C . LEU A 1 123 ? -27.473 7.276 25.487 1.00 72.38 123 LEU A C 1
ATOM 1014 O O . LEU A 1 123 ? -28.049 6.408 24.803 1.00 72.38 123 LEU A O 1
#